Protein AF-A0A357R1X3-F1 (afdb_monomer_lite)

Secondary structure (DSSP, 8-state):
-EEE-SSS-EEEEEEEEEEEE-HHHHHH-EEEEESSSEEEEEEGGG-SSEEEEEE-TTEEE--EEEEE--TT--GGGTT--EEEEEEEEEEP---TT----PPP---PPPP----------------------------HHHHHHHHHHHHHHHHHHHHHHHHHTT-

pLDDT: mean 76.59, std 21.7, range [35.12, 96.62]

Foldseek 3Di:
DDFAQDQAKFKKAKAKDFPDWDVVQQQQKWKWKDWVHTQDTGRNNPRDRGTPGMAHHRDDTDMDMDIDRDPPDDCVCPPTDTDMDMDMDTDDDDDPDPPPPPDPPPDDDDDDDDDDDDDDDDDDDDDPPDPPDPPPDDPCVPVVVVVVVVVVVVVVVVVVVVVVVPD

Radius of gyration: 31.77 Å; chains: 1; bounding box: 66×73×81 Å

Sequence (167 aa):
EVVNESNESYSLAISADVEEGDRPLYDKLTVIVRGEEDKYSGPLCGLQKINLGSFPAESTRSLHMTLTLPVDAGNELQELAVRLKFHLYQVQGEPPGSGGEAPPNPVVPSYPGQPEEPPADEDNPGSYADPELPVTGTQLDLLLPLGLILFLIGLLILGSAKKEQKK

Structure (mmCIF, N/CA/C/O backbone):
data_AF-A0A357R1X3-F1
#
_entry.id   AF-A0A357R1X3-F1
#
loop_
_atom_site.group_PDB
_atom_site.id
_atom_site.type_symbol
_atom_site.label_atom_id
_atom_site.label_alt_id
_atom_site.label_comp_id
_atom_site.label_asym_id
_atom_site.label_entity_id
_atom_site.label_seq_id
_atom_site.pdbx_PDB_ins_code
_atom_site.Cartn_x
_atom_site.Cartn_y
_atom_site.Cartn_z
_atom_site.occupancy
_atom_site.B_iso_or_equiv
_atom_site.auth_seq_id
_atom_site.auth_comp_id
_atom_site.auth_asym_id
_atom_site.auth_atom_id
_atom_site.pdbx_PDB_model_num
ATOM 1 N N . GLU A 1 1 ? 9.924 8.735 -5.433 1.00 88.81 1 GLU A N 1
ATOM 2 C CA . GLU A 1 1 ? 10.395 8.566 -6.824 1.00 88.81 1 GLU A CA 1
ATOM 3 C C . GLU A 1 1 ? 11.545 7.578 -6.827 1.00 88.81 1 GLU A C 1
ATOM 5 O O . GLU A 1 1 ? 12.202 7.436 -5.800 1.00 88.81 1 GLU A O 1
ATOM 10 N N . VAL A 1 2 ? 11.751 6.880 -7.937 1.00 88.25 2 VAL A N 1
ATOM 11 C CA . VAL A 1 2 ? 12.895 5.992 -8.152 1.00 88.25 2 VAL A CA 1
ATOM 12 C C . VAL A 1 2 ? 13.730 6.599 -9.269 1.00 88.25 2 VAL A C 1
ATOM 14 O O . VAL A 1 2 ? 13.207 6.820 -10.361 1.00 88.25 2 VAL A O 1
ATOM 17 N N . VAL A 1 3 ? 15.000 6.873 -8.982 1.00 91.75 3 VAL A N 1
ATOM 18 C CA . VAL A 1 3 ? 15.954 7.451 -9.934 1.00 91.75 3 VAL A CA 1
ATOM 19 C C . VAL A 1 3 ? 17.008 6.395 -10.253 1.00 91.75 3 VAL A C 1
ATOM 21 O O . VAL A 1 3 ? 17.675 5.881 -9.354 1.00 91.75 3 VAL A O 1
ATOM 24 N N . ASN A 1 4 ? 17.138 6.048 -11.530 1.00 90.69 4 ASN A N 1
ATOM 25 C CA . ASN A 1 4 ? 18.203 5.198 -12.036 1.00 90.69 4 ASN A CA 1
ATOM 26 C C . ASN A 1 4 ? 19.235 6.057 -12.771 1.00 90.69 4 ASN A C 1
ATOM 28 O O . ASN A 1 4 ? 19.077 6.333 -13.952 1.00 90.69 4 ASN A O 1
ATOM 32 N N . GLU A 1 5 ? 20.298 6.453 -12.075 1.00 91.38 5 GLU A N 1
ATOM 33 C CA . GLU A 1 5 ? 21.424 7.200 -12.661 1.00 91.38 5 GLU A CA 1
ATOM 34 C C . GLU A 1 5 ? 22.501 6.282 -13.265 1.00 91.38 5 GLU A C 1
ATOM 36 O O . GLU A 1 5 ? 23.552 6.750 -13.697 1.00 91.38 5 GLU A O 1
ATOM 41 N N . SER A 1 6 ? 22.280 4.964 -13.259 1.00 88.69 6 SER A N 1
ATOM 42 C CA . SER A 1 6 ? 23.223 4.013 -13.839 1.00 88.69 6 SER A CA 1
ATOM 43 C C . SER A 1 6 ? 23.029 3.880 -15.349 1.00 88.69 6 SER A C 1
ATOM 45 O O . SER A 1 6 ? 21.998 4.256 -15.911 1.00 88.69 6 SER A O 1
ATOM 47 N N . ASN A 1 7 ? 24.026 3.284 -15.995 1.00 89.00 7 ASN A N 1
ATOM 48 C CA . ASN A 1 7 ? 24.001 2.915 -17.407 1.00 89.00 7 ASN A CA 1
ATOM 49 C C . ASN A 1 7 ? 23.280 1.578 -17.673 1.00 89.00 7 ASN A C 1
ATOM 51 O O . ASN A 1 7 ? 23.226 1.136 -18.820 1.00 89.00 7 ASN A O 1
ATOM 55 N N . GLU A 1 8 ? 22.738 0.926 -16.642 1.00 89.44 8 GLU A N 1
ATOM 56 C CA . GLU A 1 8 ? 22.081 -0.375 -16.740 1.00 89.44 8 GLU A CA 1
ATOM 57 C C . GLU A 1 8 ? 20.624 -0.295 -16.278 1.00 89.44 8 GLU A C 1
ATOM 59 O O . GLU A 1 8 ? 20.255 0.479 -15.396 1.00 89.44 8 GLU A O 1
ATOM 64 N N . SER A 1 9 ? 19.761 -1.120 -16.869 1.00 88.94 9 SER A N 1
ATOM 65 C CA . SER A 1 9 ? 18.398 -1.297 -16.371 1.00 88.94 9 SER A CA 1
ATOM 66 C C . SER A 1 9 ? 18.386 -2.247 -15.177 1.00 88.94 9 SER A C 1
ATOM 68 O O . SER A 1 9 ? 19.004 -3.311 -15.237 1.00 88.94 9 SER A O 1
ATOM 70 N N . TYR A 1 10 ? 17.601 -1.938 -14.148 1.00 90.31 10 TYR A N 1
ATOM 71 C CA . TYR A 1 10 ? 17.364 -2.853 -13.031 1.00 90.31 10 TYR A CA 1
ATOM 72 C C . TYR A 1 10 ? 15.875 -3.041 -12.757 1.00 90.31 10 TYR A C 1
ATOM 74 O O . TYR A 1 10 ? 15.048 -2.203 -13.109 1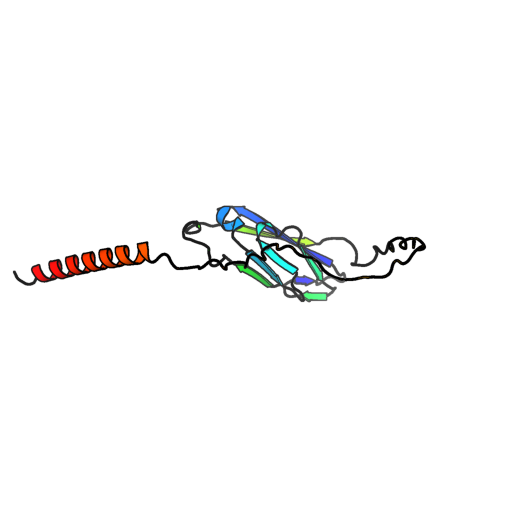.00 90.31 10 TYR A O 1
ATOM 82 N N . SER A 1 11 ? 15.530 -4.145 -12.103 1.00 91.69 11 SER A N 1
ATOM 83 C CA . SER A 1 11 ? 14.170 -4.411 -11.635 1.00 91.69 11 SER A CA 1
ATOM 84 C C . SER A 1 11 ? 14.119 -4.286 -10.119 1.00 91.69 11 SER A C 1
ATOM 86 O O . SER A 1 11 ? 15.039 -4.728 -9.427 1.00 91.69 11 SER A O 1
ATOM 88 N N . LEU A 1 12 ? 13.051 -3.683 -9.599 1.00 93.06 12 LEU A N 1
ATOM 89 C CA . LEU A 1 12 ? 12.847 -3.530 -8.158 1.00 93.06 12 LEU A CA 1
ATOM 90 C C . LEU A 1 12 ? 11.679 -4.375 -7.680 1.00 93.06 12 LEU A C 1
ATOM 92 O O . LEU A 1 12 ? 10.681 -4.543 -8.378 1.00 93.06 12 LEU A O 1
ATOM 96 N N . ALA A 1 13 ? 11.780 -4.832 -6.441 1.00 94.50 13 ALA A N 1
ATOM 97 C CA . ALA A 1 13 ? 10.666 -5.381 -5.698 1.00 94.50 13 ALA A CA 1
ATOM 98 C C . ALA A 1 13 ? 10.506 -4.656 -4.359 1.00 94.50 13 ALA A C 1
ATOM 100 O O . ALA A 1 13 ? 11.454 -4.063 -3.837 1.00 94.50 13 ALA A O 1
ATOM 101 N N . ILE A 1 14 ? 9.289 -4.706 -3.820 1.00 95.69 14 ILE A N 1
ATOM 102 C CA . ILE A 1 14 ? 8.937 -4.126 -2.529 1.00 95.69 14 ILE A CA 1
ATOM 103 C C . ILE A 1 14 ? 8.387 -5.177 -1.571 1.00 95.69 14 ILE A C 1
ATOM 105 O O . ILE A 1 14 ? 7.752 -6.158 -1.964 1.00 95.69 14 ILE A O 1
ATOM 109 N N . SER A 1 15 ? 8.644 -4.992 -0.283 1.00 96.19 15 SER A N 1
ATOM 110 C CA . SER A 1 15 ? 8.010 -5.745 0.800 1.00 96.19 15 SER A CA 1
ATOM 111 C C . SER A 1 15 ? 7.703 -4.828 1.979 1.00 96.19 15 SER A C 1
ATOM 113 O O . SER A 1 15 ? 8.349 -3.790 2.121 1.00 96.19 15 SER A O 1
ATOM 115 N N . ALA A 1 16 ? 6.727 -5.192 2.804 1.00 95.62 16 ALA A N 1
ATOM 116 C CA . ALA A 1 16 ? 6.418 -4.506 4.053 1.00 95.62 16 ALA A CA 1
ATOM 117 C C . ALA A 1 16 ? 6.517 -5.467 5.235 1.00 95.62 16 ALA A C 1
ATOM 119 O O . ALA A 1 16 ? 5.882 -6.518 5.235 1.00 95.62 16 ALA A O 1
ATOM 120 N N . ASP A 1 17 ? 7.242 -5.041 6.262 1.00 93.75 17 ASP A N 1
ATOM 121 C CA . ASP A 1 17 ? 7.365 -5.733 7.539 1.00 93.75 17 ASP A CA 1
ATOM 122 C C . ASP A 1 17 ? 6.872 -4.839 8.684 1.00 93.75 17 ASP A C 1
ATOM 124 O O . ASP A 1 17 ? 6.863 -3.606 8.588 1.00 93.75 17 ASP A O 1
ATOM 128 N N . VAL A 1 18 ? 6.467 -5.474 9.784 1.00 94.50 18 VAL A N 1
ATOM 129 C CA . VAL A 1 18 ? 6.166 -4.786 11.045 1.00 94.50 18 VAL A CA 1
ATOM 130 C C . VAL A 1 18 ? 7.443 -4.709 11.864 1.00 94.50 18 VAL A C 1
ATOM 132 O O . VAL A 1 18 ? 8.050 -5.733 12.170 1.00 94.50 18 VAL A O 1
ATOM 135 N N . GLU A 1 19 ? 7.848 -3.496 12.223 1.00 93.19 19 GLU A N 1
ATOM 136 C CA . GLU A 1 19 ? 8.972 -3.280 13.134 1.00 93.19 19 GLU A CA 1
ATOM 137 C C . GLU A 1 19 ? 8.505 -3.375 14.590 1.00 93.19 19 GLU A C 1
ATOM 139 O O . GLU A 1 19 ? 9.122 -4.063 15.399 1.00 93.19 19 GLU A O 1
ATOM 144 N N . GLU A 1 20 ? 7.391 -2.714 14.911 1.00 93.00 20 GLU A N 1
ATOM 145 C CA . GLU A 1 20 ? 6.818 -2.653 16.256 1.00 93.00 20 GLU A CA 1
ATOM 146 C C . GLU A 1 20 ? 5.322 -2.310 16.190 1.00 93.00 20 GLU A C 1
ATOM 148 O O . GLU A 1 20 ? 4.861 -1.691 15.227 1.00 93.00 20 GLU A O 1
ATOM 153 N N . GLY A 1 21 ? 4.573 -2.671 17.232 1.00 90.69 21 GLY A N 1
ATOM 154 C CA . GLY A 1 21 ? 3.213 -2.190 17.465 1.00 90.69 21 GLY A CA 1
ATOM 155 C C . GLY A 1 21 ? 2.127 -3.250 17.312 1.00 90.69 21 GLY A C 1
ATOM 156 O O . GLY A 1 21 ? 2.371 -4.457 17.380 1.00 90.69 21 GLY A O 1
ATOM 157 N N . ASP A 1 22 ? 0.902 -2.771 17.133 1.00 93.38 22 ASP A N 1
ATOM 158 C CA . ASP A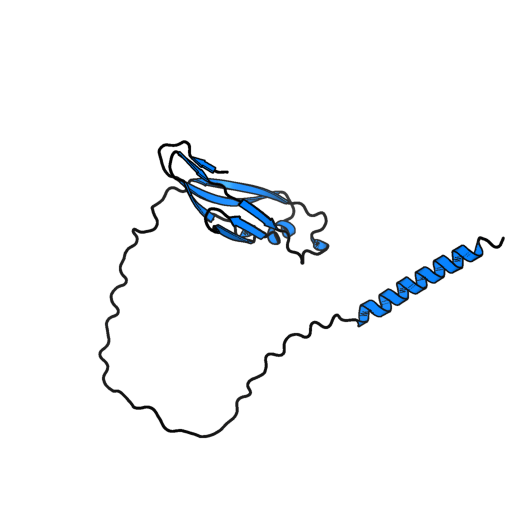 1 22 ? -0.312 -3.563 17.251 1.00 93.38 22 ASP A CA 1
ATOM 159 C C . ASP A 1 22 ? -0.650 -4.301 15.957 1.00 93.38 22 ASP A C 1
ATOM 161 O O . ASP A 1 22 ? -1.081 -3.731 14.949 1.00 93.38 22 ASP A O 1
ATOM 165 N N . ARG A 1 23 ? -0.512 -5.625 16.012 1.00 91.44 23 ARG A N 1
ATOM 166 C CA . ARG A 1 23 ? -0.815 -6.518 14.891 1.00 91.44 23 ARG A CA 1
ATOM 167 C C . ARG A 1 23 ? -2.253 -6.404 14.349 1.00 91.44 23 ARG A C 1
ATOM 169 O O . ARG A 1 23 ? -2.394 -6.434 13.130 1.00 91.44 23 ARG A O 1
ATOM 176 N N . PRO A 1 24 ? -3.306 -6.207 15.170 1.00 92.88 24 PRO A N 1
ATOM 177 C CA . PRO A 1 24 ? -4.665 -6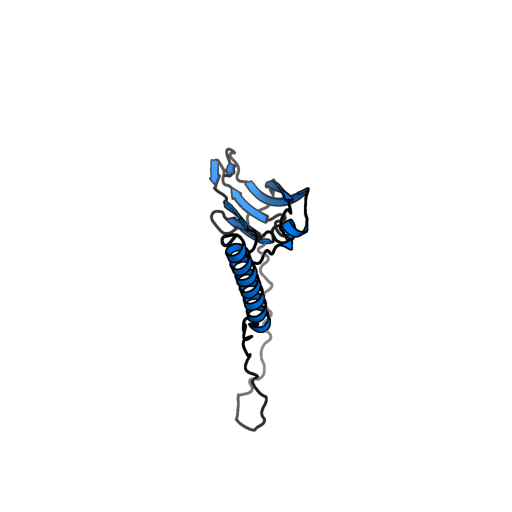.040 14.648 1.00 92.88 24 PRO A CA 1
ATOM 178 C C . PRO A 1 24 ? -4.814 -4.860 13.681 1.00 92.88 24 PRO A C 1
ATOM 180 O O . PRO A 1 24 ? -5.539 -4.968 12.694 1.00 92.88 24 PRO A O 1
ATOM 183 N N . LEU A 1 25 ? -4.099 -3.755 13.924 1.00 94.06 25 LEU A N 1
ATOM 184 C CA . LEU A 1 25 ? -4.081 -2.618 13.007 1.00 94.06 25 LEU A CA 1
ATOM 185 C C . LEU A 1 25 ? -3.365 -2.991 11.704 1.00 94.06 25 LEU A C 1
ATOM 187 O O . LEU A 1 25 ? -3.896 -2.742 10.625 1.00 94.06 25 LEU A O 1
ATOM 191 N N . TYR A 1 26 ? -2.199 -3.640 11.792 1.00 93.88 26 TYR A N 1
ATOM 192 C CA . TYR A 1 26 ? -1.461 -4.119 10.618 1.00 93.88 26 TYR A CA 1
ATOM 193 C C . TYR A 1 26 ? -2.303 -5.021 9.709 1.00 93.88 26 TYR A C 1
ATOM 195 O O . TYR A 1 26 ? -2.333 -4.814 8.497 1.00 93.88 26 TYR A O 1
ATOM 203 N N . ASP A 1 27 ? -3.019 -5.981 10.295 1.00 92.62 27 ASP A N 1
ATOM 204 C CA . ASP A 1 27 ? -3.817 -6.967 9.561 1.00 92.62 27 ASP A CA 1
ATOM 205 C C . ASP A 1 27 ? -5.028 -6.337 8.845 1.00 92.62 27 ASP A C 1
ATOM 207 O O . ASP A 1 27 ? -5.552 -6.906 7.886 1.00 92.62 27 ASP A O 1
ATOM 211 N N . LYS A 1 28 ? -5.474 -5.156 9.293 1.00 93.75 28 LYS A N 1
ATOM 212 C CA . LYS A 1 28 ? -6.603 -4.415 8.713 1.00 93.75 28 LYS A CA 1
ATOM 213 C C . LYS A 1 28 ? -6.192 -3.413 7.641 1.00 93.75 28 LYS A C 1
ATOM 215 O O . LYS A 1 28 ? -7.028 -3.035 6.822 1.00 93.75 28 LYS A O 1
ATOM 220 N N . LEU A 1 29 ? -4.935 -2.975 7.628 1.00 95.12 29 LEU A N 1
ATOM 221 C CA . LEU A 1 29 ? -4.457 -2.010 6.644 1.00 95.12 29 LEU A CA 1
ATOM 222 C C . LEU A 1 29 ? -4.425 -2.625 5.244 1.00 95.12 29 LEU A C 1
ATOM 224 O O . LEU A 1 29 ? -3.947 -3.739 5.027 1.00 95.12 29 LEU A O 1
ATOM 228 N N . THR A 1 30 ? -4.888 -1.851 4.270 1.00 96.38 30 THR A N 1
ATOM 229 C CA . THR A 1 30 ? -4.776 -2.175 2.845 1.00 96.38 30 THR A CA 1
ATOM 230 C C . THR A 1 30 ? -3.809 -1.217 2.175 1.00 96.38 30 THR A C 1
ATOM 232 O O . THR A 1 30 ? -3.666 -0.067 2.589 1.00 96.38 30 THR A O 1
ATOM 235 N N . VAL A 1 31 ? -3.114 -1.693 1.149 1.00 96.62 31 VAL A N 1
ATOM 236 C CA . VAL A 1 31 ? -2.146 -0.904 0.398 1.00 96.62 31 VAL A CA 1
ATOM 237 C C . VAL A 1 31 ? -2.387 -1.050 -1.094 1.00 96.62 31 VAL A C 1
ATOM 239 O O . VAL A 1 31 ? -2.651 -2.138 -1.609 1.00 96.62 31 VAL A O 1
ATOM 242 N N . ILE A 1 32 ? -2.282 0.075 -1.789 1.00 96.44 32 ILE A N 1
ATOM 243 C CA . ILE A 1 32 ? -2.282 0.150 -3.243 1.00 96.44 32 ILE A CA 1
ATOM 244 C C . ILE A 1 32 ? -0.938 0.729 -3.665 1.00 96.44 32 ILE A C 1
ATOM 246 O O . ILE A 1 32 ? -0.536 1.784 -3.173 1.00 96.44 32 ILE A O 1
ATOM 250 N N . VAL A 1 33 ? -0.247 0.044 -4.571 1.00 95.75 33 VAL A N 1
ATOM 251 C CA . VAL A 1 33 ? 1.013 0.493 -5.167 1.00 95.75 33 VAL A CA 1
ATOM 252 C C . VAL A 1 33 ? 0.794 0.691 -6.661 1.00 95.75 33 VAL A C 1
ATOM 254 O O . VAL A 1 33 ? 0.471 -0.258 -7.376 1.00 95.75 33 VAL A O 1
ATOM 257 N N . ARG A 1 34 ? 0.977 1.926 -7.129 1.00 94.12 34 ARG A N 1
ATOM 258 C CA . ARG A 1 34 ? 0.776 2.342 -8.522 1.00 94.12 34 ARG A CA 1
ATOM 259 C C . ARG A 1 34 ? 2.071 2.862 -9.129 1.00 94.12 34 ARG A C 1
ATOM 261 O O . ARG A 1 34 ? 2.791 3.621 -8.479 1.00 94.12 34 ARG A O 1
ATOM 268 N N . GLY A 1 35 ? 2.342 2.480 -10.371 1.00 88.81 35 GLY A N 1
ATOM 269 C CA . GLY A 1 35 ? 3.373 3.077 -11.220 1.00 88.81 35 GLY A CA 1
ATOM 270 C C . GLY A 1 35 ? 2.765 3.524 -12.547 1.00 88.81 35 GLY A C 1
ATOM 271 O O . GLY A 1 35 ? 1.695 4.123 -12.561 1.00 88.81 35 GLY A O 1
ATOM 272 N N . GLU A 1 36 ? 3.425 3.190 -13.658 1.00 86.12 36 GLU A N 1
ATOM 273 C CA . GLU A 1 36 ? 2.826 3.298 -15.004 1.00 86.12 36 GLU A CA 1
ATOM 274 C C . GLU A 1 36 ? 1.585 2.397 -15.149 1.00 86.12 36 GLU A C 1
ATOM 276 O O . GLU A 1 36 ? 0.627 2.750 -15.828 1.00 86.12 36 GLU A O 1
ATOM 281 N N . GLU A 1 37 ? 1.597 1.261 -14.452 1.00 87.25 37 GLU A N 1
ATOM 282 C CA . GLU A 1 37 ? 0.483 0.328 -14.283 1.00 87.25 37 GLU A CA 1
ATOM 283 C C . GLU A 1 37 ? 0.291 0.019 -12.788 1.00 87.25 37 GLU A C 1
ATOM 285 O O . GLU A 1 37 ? 1.198 0.248 -11.971 1.00 87.25 37 GLU A O 1
ATOM 290 N N . ASP A 1 38 ? -0.880 -0.504 -12.421 1.00 90.06 38 ASP A N 1
ATOM 291 C CA . ASP A 1 38 ? -1.143 -0.970 -11.059 1.00 90.06 38 ASP A CA 1
ATOM 292 C C . ASP A 1 38 ? -0.235 -2.168 -10.734 1.00 90.06 38 ASP A C 1
ATOM 294 O O . ASP A 1 38 ? -0.212 -3.164 -11.454 1.00 90.06 38 ASP A O 1
ATOM 298 N N . LYS A 1 39 ? 0.538 -2.068 -9.645 1.00 93.00 39 LYS A N 1
ATOM 299 C CA . LYS A 1 39 ? 1.516 -3.094 -9.239 1.00 93.00 39 LYS A CA 1
ATOM 300 C C . LYS A 1 39 ? 0.976 -4.022 -8.166 1.00 93.00 39 LYS A C 1
ATOM 302 O O . LYS A 1 39 ? 1.290 -5.207 -8.157 1.00 93.00 39 LYS A O 1
ATOM 307 N N . TYR A 1 40 ? 0.186 -3.479 -7.244 1.00 95.88 40 TYR A N 1
ATOM 308 C CA . TYR A 1 40 ? -0.425 -4.247 -6.169 1.00 95.88 40 TYR A CA 1
ATOM 309 C C . TYR A 1 40 ? -1.632 -3.523 -5.584 1.00 95.88 40 TYR A C 1
ATOM 311 O O . TYR A 1 40 ? -1.622 -2.300 -5.443 1.00 95.88 40 TYR A O 1
ATOM 319 N N . SER A 1 41 ? -2.642 -4.294 -5.191 1.00 96.44 41 SER A N 1
ATOM 320 C CA . SER A 1 41 ? -3.784 -3.831 -4.409 1.00 96.44 41 SER A CA 1
ATOM 321 C C . SER A 1 41 ? -4.242 -4.964 -3.500 1.00 96.44 41 SER A C 1
ATOM 323 O O . SER A 1 41 ? -4.562 -6.051 -3.978 1.00 96.44 41 SER A O 1
ATOM 325 N N . GLY A 1 42 ? -4.244 -4.733 -2.190 1.00 95.75 42 GLY A N 1
ATOM 326 C CA . GLY A 1 42 ? -4.668 -5.753 -1.238 1.00 95.75 42 GLY A CA 1
ATOM 327 C C . GLY A 1 42 ? -4.250 -5.463 0.200 1.00 95.75 42 GLY A C 1
ATOM 328 O O . GLY A 1 42 ? -3.841 -4.342 0.514 1.00 95.75 42 GLY A O 1
ATOM 329 N N . PRO A 1 43 ? -4.340 -6.465 1.088 1.00 95.62 43 PRO A N 1
ATOM 330 C CA . PRO A 1 43 ? -3.885 -6.354 2.470 1.00 95.62 43 PRO A CA 1
ATOM 331 C C . PRO A 1 43 ? -2.398 -6.003 2.548 1.00 95.62 43 PRO A C 1
ATOM 333 O O . PRO A 1 43 ? -1.593 -6.503 1.759 1.00 95.62 43 PRO A O 1
ATOM 336 N N . LEU A 1 44 ? -2.007 -5.184 3.523 1.00 95.44 44 LEU A N 1
ATOM 337 C CA . LEU A 1 44 ? -0.608 -4.814 3.737 1.00 95.44 44 LEU A CA 1
ATOM 338 C C . LEU A 1 44 ? 0.268 -6.037 4.055 1.00 95.44 44 LEU A C 1
ATOM 340 O O . LEU A 1 44 ? 1.395 -6.122 3.576 1.00 95.44 44 LEU A O 1
ATOM 344 N N . CYS A 1 45 ? -0.272 -7.015 4.784 1.00 93.12 45 CYS A N 1
ATOM 345 C CA . CYS A 1 45 ? 0.410 -8.273 5.103 1.00 93.12 45 CYS A CA 1
ATOM 346 C C . CYS A 1 45 ? 0.747 -9.143 3.878 1.00 93.12 45 CYS A C 1
ATOM 348 O O . CYS A 1 45 ? 1.653 -9.979 3.936 1.00 93.12 45 CYS A O 1
ATOM 350 N N . GLY A 1 46 ? 0.053 -8.921 2.757 1.00 93.38 46 GLY A N 1
ATOM 351 C CA . GLY A 1 46 ? 0.331 -9.565 1.475 1.00 93.38 46 GLY A CA 1
ATOM 352 C C . GLY A 1 46 ? 1.408 -8.863 0.645 1.00 93.38 46 GLY A C 1
ATOM 353 O O . GLY A 1 46 ? 1.821 -9.401 -0.381 1.00 93.38 46 GLY A O 1
ATOM 354 N N . LEU A 1 47 ? 1.894 -7.688 1.067 1.00 95.62 47 LEU A N 1
ATOM 355 C CA . LEU A 1 47 ? 2.935 -6.950 0.355 1.00 95.62 47 LEU A CA 1
ATOM 356 C C . LEU A 1 47 ? 4.310 -7.597 0.596 1.00 95.62 47 LEU A C 1
ATOM 358 O O . LEU A 1 47 ? 5.139 -7.081 1.342 1.00 95.62 47 LEU A O 1
ATOM 362 N N . GLN A 1 48 ? 4.559 -8.735 -0.048 1.00 94.94 48 GLN A N 1
ATOM 363 C CA . GLN A 1 48 ? 5.813 -9.481 0.038 1.00 94.94 48 GLN A CA 1
ATOM 364 C C . GLN A 1 48 ? 6.352 -9.766 -1.361 1.00 94.94 48 GLN A C 1
ATOM 366 O O . GLN A 1 48 ? 5.677 -10.380 -2.180 1.00 94.94 48 GLN A O 1
ATOM 371 N N . LYS A 1 49 ? 7.592 -9.343 -1.628 1.00 93.31 49 LYS A N 1
ATOM 372 C CA . LYS A 1 49 ? 8.286 -9.543 -2.914 1.00 93.31 49 LYS A CA 1
ATOM 373 C C . LYS A 1 49 ? 7.474 -9.106 -4.140 1.00 93.31 49 LYS A C 1
ATOM 375 O O . LYS A 1 49 ? 7.565 -9.723 -5.197 1.00 93.31 49 LYS A O 1
ATOM 380 N N . ILE A 1 50 ? 6.716 -8.016 -4.024 1.00 94.62 50 ILE A N 1
ATOM 381 C CA . ILE A 1 50 ? 5.929 -7.479 -5.137 1.00 94.62 50 ILE A CA 1
ATOM 382 C C . ILE A 1 50 ? 6.860 -6.803 -6.136 1.00 94.62 50 ILE A C 1
ATOM 384 O O . ILE A 1 50 ? 7.571 -5.864 -5.782 1.00 94.62 50 ILE A O 1
ATOM 388 N N . ASN A 1 51 ? 6.834 -7.256 -7.387 1.00 93.12 51 ASN A N 1
ATOM 389 C CA . ASN A 1 51 ? 7.630 -6.676 -8.461 1.00 93.12 51 ASN A CA 1
ATOM 390 C C . ASN A 1 51 ? 7.068 -5.301 -8.870 1.00 93.12 51 ASN A C 1
ATOM 392 O O . ASN A 1 51 ? 5.903 -5.171 -9.240 1.00 93.12 51 ASN A O 1
ATOM 396 N N . LEU A 1 52 ? 7.908 -4.270 -8.806 1.00 92.69 52 LEU A N 1
ATOM 397 C CA . LEU A 1 52 ? 7.572 -2.898 -9.191 1.00 92.69 52 LEU A CA 1
ATOM 398 C C . LEU A 1 52 ? 7.817 -2.629 -10.683 1.00 92.69 52 LEU A C 1
ATOM 400 O O . LEU A 1 52 ? 7.367 -1.615 -11.213 1.00 92.69 52 LEU A O 1
ATOM 404 N N . GLY A 1 53 ? 8.488 -3.548 -11.373 1.00 90.50 53 GLY A N 1
ATOM 405 C CA . GLY A 1 53 ? 8.849 -3.468 -12.779 1.00 90.50 53 GLY A CA 1
ATOM 406 C C . GLY A 1 53 ? 10.324 -3.143 -13.003 1.00 90.50 53 GLY A C 1
ATOM 407 O O . GLY A 1 53 ? 11.131 -3.081 -12.072 1.00 90.50 53 GLY A O 1
ATOM 408 N N . SER A 1 54 ? 10.652 -2.944 -14.279 1.00 90.50 54 SER A N 1
ATOM 409 C CA . SER A 1 54 ? 11.981 -2.541 -14.735 1.00 90.50 54 SER A CA 1
ATOM 410 C C . SER A 1 54 ? 12.108 -1.018 -14.769 1.00 90.50 54 SER A C 1
ATOM 412 O O . SER A 1 54 ? 11.154 -0.312 -15.096 1.00 90.50 54 SER A O 1
ATOM 414 N N . PHE A 1 55 ? 13.287 -0.512 -14.437 1.00 90.81 55 PHE A N 1
ATOM 415 C CA . PHE A 1 55 ? 13.648 0.898 -14.436 1.00 90.81 55 PHE A CA 1
ATOM 416 C C . PHE A 1 55 ? 14.807 1.074 -15.426 1.00 90.81 55 PHE A C 1
ATOM 418 O O . PHE A 1 55 ? 15.921 0.630 -15.131 1.00 90.81 55 PHE A O 1
ATOM 425 N N . PRO A 1 56 ? 14.558 1.656 -16.617 1.00 91.12 56 PRO A N 1
ATOM 426 C CA . PRO A 1 56 ? 15.590 1.875 -17.631 1.00 91.12 56 PRO A CA 1
ATOM 427 C C . PRO A 1 56 ? 16.771 2.702 -17.113 1.00 91.12 56 PRO A C 1
ATOM 429 O O . PRO A 1 56 ? 16.619 3.459 -16.151 1.00 91.12 56 PRO A O 1
ATOM 432 N N . ALA A 1 57 ? 17.927 2.570 -17.767 1.00 91.75 57 ALA A N 1
ATOM 433 C CA . ALA A 1 57 ? 19.089 3.420 -17.516 1.00 91.75 57 ALA A CA 1
ATOM 434 C C . ALA A 1 57 ? 18.727 4.904 -17.679 1.00 91.75 57 ALA A C 1
ATOM 436 O O . ALA A 1 57 ? 17.906 5.248 -18.532 1.00 91.75 57 ALA A O 1
ATOM 437 N N . GLU A 1 58 ? 19.332 5.754 -16.851 1.00 92.25 58 GLU A N 1
ATOM 438 C CA . GLU A 1 58 ? 19.147 7.214 -16.874 1.00 92.25 58 GLU A CA 1
ATOM 439 C C . GLU A 1 58 ? 17.670 7.659 -16.815 1.00 92.25 58 GLU A C 1
ATOM 441 O O . GLU A 1 58 ? 17.272 8.655 -17.423 1.00 92.25 58 GLU A O 1
ATOM 446 N N . SER A 1 59 ? 16.827 6.911 -16.093 1.00 90.56 59 SER A N 1
ATOM 447 C CA . SER A 1 59 ? 15.389 7.182 -16.002 1.00 90.56 59 SER A CA 1
ATOM 448 C C . SER A 1 59 ? 14.924 7.489 -14.584 1.00 90.56 59 SER A C 1
ATOM 450 O O . SER A 1 59 ? 15.441 6.964 -13.597 1.00 90.56 59 SER A O 1
ATOM 452 N N . THR A 1 60 ? 13.877 8.308 -14.498 1.00 92.62 60 THR A N 1
ATOM 453 C CA . THR A 1 60 ? 13.143 8.568 -13.260 1.00 92.62 60 THR A CA 1
ATOM 454 C C . THR A 1 60 ? 11.714 8.087 -13.424 1.00 92.62 60 THR A C 1
ATOM 456 O O . THR A 1 60 ? 11.038 8.441 -14.391 1.00 92.62 60 THR A O 1
ATOM 459 N N . ARG A 1 61 ? 11.236 7.291 -12.466 1.00 91.44 61 ARG A N 1
ATOM 460 C CA . ARG A 1 61 ? 9.853 6.808 -12.427 1.00 91.44 61 ARG A CA 1
ATOM 461 C C . ARG A 1 61 ? 9.216 7.105 -11.079 1.00 91.44 61 ARG A C 1
ATOM 463 O O . ARG A 1 61 ? 9.801 6.872 -10.017 1.00 91.44 61 ARG A O 1
ATOM 470 N N . SER A 1 62 ? 7.982 7.589 -11.125 1.00 92.06 62 SER A N 1
ATOM 471 C CA . SER A 1 62 ? 7.186 7.852 -9.931 1.00 92.06 62 SER A CA 1
ATOM 472 C C . SER A 1 62 ? 6.389 6.613 -9.545 1.00 92.06 62 SER A C 1
ATOM 474 O O . SER A 1 62 ? 5.747 5.978 -10.378 1.00 92.06 62 SER A O 1
ATOM 476 N N . LEU A 1 63 ? 6.441 6.278 -8.259 1.00 92.88 63 LEU A N 1
ATOM 477 C CA . LEU A 1 63 ? 5.615 5.251 -7.641 1.00 92.88 63 LEU A CA 1
ATOM 478 C C . LEU A 1 63 ? 4.767 5.922 -6.570 1.00 92.88 63 LEU A C 1
ATOM 480 O O . LEU A 1 63 ? 5.289 6.678 -5.747 1.00 92.88 63 LEU A O 1
ATOM 484 N N . HIS A 1 64 ? 3.476 5.623 -6.575 1.00 94.75 64 HIS A N 1
ATOM 485 C CA . HIS A 1 64 ? 2.528 6.107 -5.588 1.00 94.75 64 HIS A CA 1
ATOM 486 C C . HIS A 1 64 ? 2.056 4.943 -4.734 1.00 94.75 64 HIS A C 1
ATOM 488 O O . HIS A 1 64 ? 1.528 3.956 -5.243 1.00 94.75 64 HIS A O 1
ATOM 494 N N . MET A 1 65 ? 2.242 5.074 -3.426 1.00 95.19 65 MET A N 1
ATOM 495 C CA . MET A 1 65 ? 1.716 4.138 -2.447 1.00 95.19 65 MET A CA 1
ATOM 496 C C . MET A 1 65 ? 0.599 4.818 -1.666 1.00 95.19 65 MET A C 1
ATOM 498 O O . MET A 1 65 ? 0.770 5.929 -1.165 1.00 95.19 65 MET A O 1
ATOM 502 N N . THR A 1 66 ? -0.541 4.150 -1.553 1.00 96.19 66 THR A N 1
ATOM 503 C CA . THR A 1 66 ? -1.660 4.588 -0.722 1.00 96.19 66 THR A CA 1
ATOM 504 C C . THR A 1 66 ? -1.939 3.513 0.305 1.00 96.19 66 THR A C 1
ATOM 506 O O . THR A 1 66 ? -2.239 2.379 -0.056 1.00 96.19 66 THR A O 1
ATOM 509 N N . LEU A 1 67 ? -1.823 3.880 1.576 1.00 95.31 67 LEU A N 1
ATOM 510 C CA . LEU A 1 67 ? -2.196 3.045 2.705 1.00 95.31 67 LEU A CA 1
ATOM 511 C C . LEU A 1 67 ? -3.588 3.470 3.173 1.00 95.31 67 LEU A C 1
ATOM 513 O O . LEU A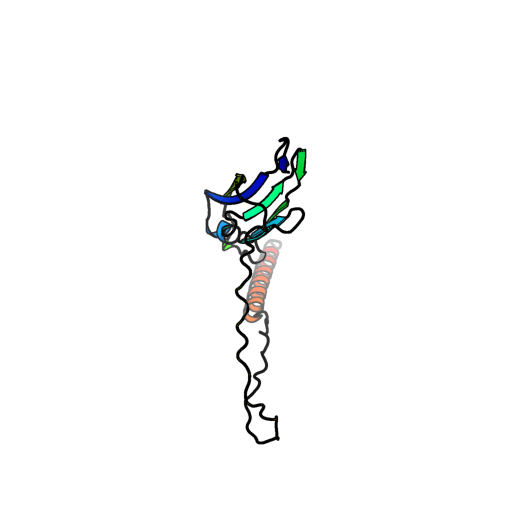 1 67 ? -3.845 4.664 3.335 1.00 95.31 67 LEU A O 1
ATOM 517 N N . THR A 1 68 ? -4.491 2.519 3.367 1.00 95.69 68 THR A N 1
ATOM 518 C CA . THR A 1 68 ? -5.883 2.800 3.721 1.00 95.69 68 THR A CA 1
ATOM 519 C C . THR A 1 68 ? -6.311 1.949 4.903 1.00 95.69 68 THR A C 1
ATOM 521 O O . THR A 1 68 ? -6.205 0.720 4.880 1.00 95.69 68 THR A O 1
ATOM 524 N N . LEU A 1 69 ? -6.817 2.632 5.929 1.00 93.38 69 LEU A N 1
ATOM 525 C CA . LEU A 1 69 ? -7.615 2.020 6.978 1.00 93.38 69 LEU A CA 1
ATOM 526 C C . LEU A 1 69 ? -9.042 1.849 6.434 1.00 93.38 69 LEU A C 1
ATOM 528 O O . LEU A 1 69 ? -9.587 2.816 5.892 1.00 93.38 69 LEU A O 1
ATOM 532 N N . PRO A 1 70 ? -9.632 0.648 6.506 1.00 88.69 70 PRO A N 1
ATOM 533 C CA . PRO A 1 70 ? -10.929 0.402 5.904 1.00 88.69 70 PRO A CA 1
ATOM 534 C C . PRO A 1 70 ? -12.028 1.149 6.674 1.00 88.69 70 PRO A C 1
ATOM 536 O O . PRO A 1 70 ? -11.903 1.427 7.864 1.00 88.69 70 PRO A O 1
ATOM 539 N N . VAL A 1 71 ? -13.098 1.529 5.973 1.00 87.81 71 VAL A N 1
ATOM 540 C CA . VAL A 1 71 ? -14.165 2.394 6.520 1.00 87.81 71 VAL A CA 1
ATOM 541 C C . VAL A 1 71 ? -15.020 1.713 7.589 1.00 87.81 71 VAL A C 1
ATOM 543 O O . VAL A 1 71 ? -15.731 2.387 8.325 1.00 87.81 71 VAL A O 1
ATOM 546 N N . ASP A 1 72 ? -14.960 0.387 7.654 1.00 87.6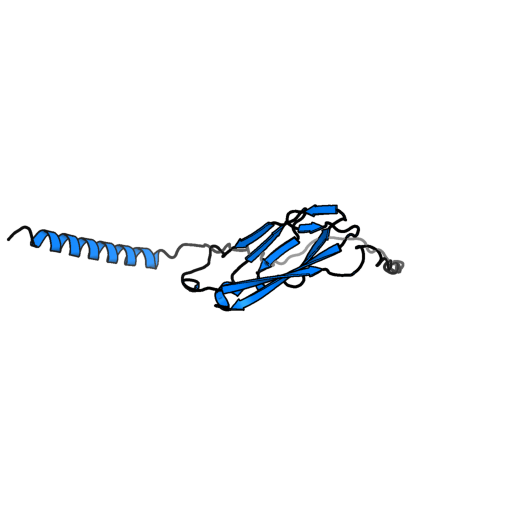2 72 ASP A N 1
ATOM 547 C CA . ASP A 1 72 ? -15.597 -0.452 8.665 1.00 87.62 72 ASP A CA 1
ATOM 548 C C . ASP A 1 72 ? -14.706 -0.666 9.901 1.00 87.62 72 ASP A C 1
ATOM 550 O O . ASP A 1 72 ? -15.087 -1.420 10.793 1.00 87.62 72 ASP A O 1
ATOM 554 N N . ALA A 1 73 ? -13.538 -0.011 9.972 1.00 88.00 73 ALA A N 1
ATOM 555 C CA . ALA A 1 73 ? -12.711 0.028 11.171 1.00 88.00 73 ALA A CA 1
ATOM 556 C C . ALA A 1 73 ? -13.509 0.623 12.338 1.00 88.00 73 ALA A C 1
ATOM 558 O O . ALA A 1 73 ? -13.836 1.813 12.339 1.00 88.00 73 ALA A O 1
ATOM 559 N N . GLY A 1 74 ? -13.831 -0.209 13.327 1.00 90.19 74 GLY A N 1
ATOM 560 C CA . GLY A 1 74 ? -14.547 0.221 14.515 1.00 90.19 74 GLY A CA 1
ATOM 561 C C . GLY A 1 74 ? -13.613 0.714 15.621 1.00 90.19 74 GLY A C 1
ATOM 562 O O . GLY A 1 74 ? -12.399 0.870 15.454 1.00 90.19 74 GLY A O 1
ATOM 563 N N . ASN A 1 75 ? -14.199 0.944 16.798 1.00 93.31 75 ASN A N 1
ATOM 564 C CA . ASN A 1 75 ? -13.479 1.422 17.982 1.00 93.31 75 ASN A CA 1
ATOM 565 C C . ASN A 1 75 ? -12.423 0.423 18.487 1.00 93.31 75 ASN A C 1
ATOM 567 O O . ASN A 1 75 ? -11.568 0.793 19.281 1.00 93.31 75 ASN A O 1
ATOM 571 N N . GLU A 1 76 ? -12.452 -0.833 18.038 1.00 91.69 76 GLU A N 1
ATOM 572 C CA . GLU A 1 76 ? -11.440 -1.840 18.360 1.00 91.69 76 GLU A CA 1
ATOM 573 C C . GLU A 1 76 ? -10.043 -1.503 17.824 1.00 91.69 76 GLU A C 1
ATOM 575 O O . GLU A 1 76 ? -9.063 -2.049 18.324 1.00 91.69 76 GLU A O 1
ATOM 580 N N . LEU A 1 77 ? -9.942 -0.616 16.825 1.00 92.88 77 LEU A N 1
ATOM 581 C CA . LEU A 1 77 ? -8.663 -0.131 16.296 1.00 92.88 77 LEU A CA 1
ATOM 582 C C . LEU A 1 77 ? -8.249 1.228 16.880 1.00 92.88 77 LEU A C 1
ATOM 584 O O . LEU A 1 77 ? -7.216 1.776 16.493 1.00 92.88 77 LEU A O 1
ATOM 588 N N . GLN A 1 78 ? -9.046 1.788 17.794 1.00 91.56 78 GLN A N 1
ATOM 589 C CA . GLN A 1 78 ? -8.734 3.054 18.445 1.00 91.56 78 GLN A CA 1
ATOM 590 C C . GLN A 1 78 ? -7.467 2.916 19.300 1.00 91.56 78 GLN A C 1
ATOM 592 O O . GLN A 1 78 ? -7.264 1.902 19.958 1.00 91.56 78 GLN A O 1
ATOM 597 N N . GLU A 1 79 ? -6.624 3.954 19.287 1.00 93.12 79 GLU A N 1
ATOM 598 C CA . GLU A 1 79 ? -5.358 4.035 20.042 1.00 93.12 79 GLU A CA 1
ATOM 599 C C . GLU A 1 79 ? -4.291 2.994 19.668 1.00 93.12 79 GLU A C 1
ATOM 601 O O . GLU A 1 79 ? -3.172 3.076 20.173 1.00 93.12 79 GLU A O 1
ATOM 606 N N . LEU A 1 80 ? -4.583 2.084 18.735 1.00 95.19 80 LEU A N 1
ATOM 607 C CA . LEU A 1 80 ? -3.590 1.165 18.199 1.00 95.19 80 LEU A CA 1
ATOM 608 C C . LEU A 1 80 ? -2.584 1.914 17.324 1.00 95.19 80 LEU A C 1
ATOM 610 O O . LEU A 1 80 ? -2.938 2.814 16.555 1.00 95.19 80 LEU A O 1
ATOM 614 N N . ALA A 1 81 ? -1.324 1.505 17.398 1.00 94.38 81 ALA A N 1
ATOM 615 C CA . ALA A 1 81 ? -0.252 2.076 16.599 1.00 94.38 81 ALA A CA 1
ATOM 616 C C . ALA A 1 81 ? 0.632 0.973 16.026 1.00 94.38 81 ALA A C 1
ATOM 618 O O . ALA A 1 81 ? 0.980 0.015 16.707 1.00 94.38 81 ALA A O 1
ATOM 619 N N . VAL A 1 82 ? 1.041 1.123 14.766 1.00 95.56 82 VAL A N 1
ATOM 620 C CA . VAL A 1 82 ? 1.985 0.207 14.122 1.00 95.56 82 VAL A CA 1
ATOM 621 C C . VAL A 1 82 ? 3.095 0.988 13.434 1.00 95.56 82 VAL A C 1
ATOM 623 O O . VAL A 1 82 ? 2.854 1.987 12.754 1.00 95.56 82 VAL A O 1
ATOM 626 N N . ARG A 1 83 ? 4.328 0.518 13.607 1.00 96.38 83 ARG A N 1
ATOM 627 C CA . ARG A 1 83 ? 5.511 1.002 12.908 1.00 96.38 83 ARG A CA 1
ATOM 628 C C . ARG A 1 83 ? 5.849 0.034 11.781 1.00 96.38 83 ARG A C 1
ATOM 630 O O . ARG A 1 83 ? 6.140 -1.140 12.009 1.00 96.38 83 ARG A O 1
ATOM 637 N N . LEU A 1 84 ? 5.791 0.546 10.557 1.00 95.00 84 LEU A N 1
ATOM 638 C CA . LEU A 1 84 ? 5.987 -0.225 9.333 1.00 95.00 84 LEU A CA 1
ATOM 639 C C . LEU A 1 84 ? 7.361 0.047 8.737 1.00 95.00 84 LEU A C 1
ATOM 641 O O . LEU A 1 84 ? 7.815 1.193 8.704 1.00 95.00 84 LEU A O 1
ATOM 645 N N . LYS A 1 85 ? 7.972 -0.996 8.183 1.00 95.56 85 LYS A N 1
ATOM 646 C CA . LYS A 1 85 ? 9.214 -0.906 7.427 1.00 95.56 85 LYS A CA 1
ATOM 647 C C . LYS A 1 85 ? 8.996 -1.410 6.009 1.00 95.56 85 LYS A C 1
ATOM 649 O O . LYS A 1 85 ? 8.666 -2.572 5.795 1.00 95.56 85 LYS A O 1
ATOM 654 N N . PHE A 1 86 ? 9.211 -0.532 5.035 1.00 95.25 86 PHE A N 1
ATOM 655 C CA . PHE A 1 86 ? 9.158 -0.890 3.622 1.00 95.25 86 PHE A CA 1
ATOM 656 C C . PHE A 1 86 ? 10.563 -1.188 3.109 1.00 95.25 86 PHE A C 1
ATOM 658 O O . PHE A 1 86 ? 11.467 -0.357 3.190 1.00 95.25 86 PHE A O 1
ATOM 665 N N . HIS A 1 87 ? 10.735 -2.383 2.566 1.00 95.06 87 HIS A N 1
ATOM 666 C CA . HIS A 1 87 ? 11.971 -2.848 1.969 1.00 95.06 87 HIS A CA 1
ATOM 667 C C . HIS A 1 87 ? 11.869 -2.730 0.454 1.00 95.06 87 HIS A C 1
ATOM 669 O O . HIS A 1 87 ? 11.054 -3.420 -0.151 1.00 95.06 87 HIS A O 1
ATOM 675 N N . LEU A 1 88 ? 12.707 -1.891 -0.155 1.00 93.00 88 LEU A N 1
ATOM 676 C CA . LEU A 1 88 ? 12.947 -1.912 -1.596 1.00 93.00 88 LEU A CA 1
ATOM 677 C C . LEU A 1 88 ? 14.279 -2.603 -1.864 1.00 93.00 88 LEU A C 1
ATOM 679 O O . LEU A 1 88 ? 15.280 -2.296 -1.217 1.00 93.00 88 LEU A O 1
ATOM 683 N N . TYR A 1 89 ? 14.296 -3.526 -2.815 1.00 92.31 89 TYR A N 1
ATOM 684 C CA . TYR A 1 89 ? 15.515 -4.218 -3.216 1.00 92.31 89 TYR A CA 1
ATOM 685 C C . TYR A 1 89 ? 15.501 -4.529 -4.703 1.00 92.31 89 TYR A C 1
ATOM 687 O O . TYR A 1 89 ? 14.454 -4.725 -5.323 1.00 92.31 89 TYR A O 1
ATOM 695 N N . GLN A 1 90 ? 16.703 -4.573 -5.261 1.00 90.62 90 GLN A N 1
ATOM 696 C CA . GLN A 1 90 ? 16.931 -4.976 -6.633 1.00 90.62 90 GLN A CA 1
ATOM 697 C C . GLN A 1 90 ? 16.764 -6.488 -6.762 1.00 90.62 90 GLN A C 1
ATOM 699 O O . GLN A 1 90 ? 17.327 -7.260 -5.986 1.00 90.62 90 GLN A O 1
ATOM 704 N N . VAL A 1 91 ? 15.998 -6.909 -7.759 1.00 88.31 91 VAL A N 1
ATOM 705 C CA . VAL A 1 91 ? 15.869 -8.310 -8.156 1.00 88.31 91 VAL A CA 1
ATOM 706 C C . VAL A 1 91 ? 16.682 -8.519 -9.433 1.00 88.31 91 VAL A C 1
ATOM 708 O O . VAL A 1 91 ? 16.417 -7.893 -10.457 1.00 88.31 91 VAL A O 1
ATOM 711 N N . GLN A 1 92 ? 17.713 -9.368 -9.364 1.00 68.94 92 GLN A N 1
ATOM 712 C CA . GLN A 1 92 ? 18.425 -9.859 -10.548 1.00 68.94 92 GLN A CA 1
ATOM 713 C C . GLN A 1 92 ? 17.631 -11.027 -11.145 1.00 68.94 92 GLN A C 1
ATOM 715 O O . GLN A 1 92 ? 17.470 -12.046 -10.477 1.00 68.94 92 GLN A O 1
ATOM 720 N N . GLY A 1 93 ? 17.149 -10.890 -12.385 1.00 51.44 93 GLY A N 1
ATOM 721 C CA . GLY A 1 93 ? 16.588 -12.023 -13.132 1.00 51.44 93 GLY A CA 1
ATOM 722 C C . GLY A 1 93 ? 15.582 -11.674 -14.232 1.00 51.44 93 GLY A C 1
ATOM 723 O O . GLY A 1 93 ? 14.458 -11.301 -13.923 1.00 51.44 93 GLY A O 1
ATOM 724 N N . GLU A 1 94 ? 16.050 -11.870 -15.471 1.00 36.81 94 GLU A N 1
ATOM 725 C CA . GLU A 1 94 ? 15.398 -12.157 -16.767 1.00 36.81 94 GLU A CA 1
ATOM 726 C C . GLU A 1 94 ? 14.249 -11.262 -17.301 1.00 36.81 94 GLU A C 1
ATOM 728 O O . GLU A 1 94 ? 13.271 -10.995 -16.601 1.00 36.81 94 GLU A O 1
ATOM 733 N N . PRO A 1 95 ? 14.315 -10.818 -18.580 1.00 38.28 95 PRO A N 1
ATOM 734 C CA . PRO A 1 95 ? 13.169 -10.198 -19.231 1.00 38.28 95 PRO A CA 1
ATOM 735 C C . PRO A 1 95 ? 11.990 -11.183 -19.273 1.00 38.28 95 PRO A C 1
ATOM 737 O O . PRO A 1 95 ? 12.193 -12.376 -19.516 1.00 38.28 95 PRO A O 1
ATOM 740 N N . PRO A 1 96 ? 10.745 -10.715 -19.089 1.00 42.47 96 PRO A N 1
ATOM 741 C CA . PRO A 1 96 ? 9.579 -11.570 -19.242 1.00 42.47 96 PRO A CA 1
ATOM 742 C C . PRO A 1 96 ? 9.484 -11.993 -20.713 1.00 42.47 96 PRO A C 1
ATOM 744 O O . PRO A 1 96 ? 9.147 -11.174 -21.565 1.00 42.47 96 PRO A O 1
ATOM 747 N N . GLY A 1 97 ? 9.811 -13.250 -21.035 1.00 43.19 97 GLY A N 1
ATOM 748 C CA . GLY A 1 97 ? 9.542 -13.774 -22.380 1.00 43.19 97 GLY A CA 1
ATOM 749 C C . GLY A 1 97 ? 10.436 -14.863 -22.972 1.00 43.19 97 GLY A C 1
ATOM 750 O O . GLY A 1 97 ? 10.253 -15.150 -24.149 1.00 43.19 97 GLY A O 1
ATOM 751 N N . SER A 1 98 ? 11.356 -15.501 -22.238 1.00 43.94 98 SER A N 1
ATOM 752 C CA . SER A 1 98 ? 12.144 -16.631 -22.781 1.00 43.94 98 SER A CA 1
ATOM 753 C C . SER A 1 98 ? 11.877 -17.965 -22.072 1.00 43.94 98 SER A C 1
ATOM 755 O O . SER A 1 98 ? 12.772 -18.777 -21.877 1.00 43.94 98 SER A O 1
ATOM 757 N N . GLY A 1 99 ? 10.614 -18.204 -21.714 1.00 37.44 99 GLY A N 1
ATOM 758 C CA . GLY A 1 99 ? 10.085 -19.507 -21.297 1.00 37.44 99 GLY A CA 1
ATOM 759 C C . GLY A 1 99 ? 9.110 -20.060 -22.335 1.00 37.44 99 GLY A C 1
ATOM 760 O O . GLY A 1 99 ? 8.007 -20.469 -21.995 1.00 37.44 99 GLY A O 1
ATOM 761 N N . GLY A 1 100 ? 9.469 -19.976 -23.616 1.00 37.88 100 GLY A N 1
ATOM 762 C CA . GLY A 1 100 ? 8.696 -20.545 -24.715 1.00 37.88 100 GLY A CA 1
ATOM 763 C C . GLY A 1 100 ? 8.929 -22.046 -24.849 1.00 37.88 100 GLY A C 1
ATOM 764 O O . GLY A 1 100 ? 9.421 -22.488 -25.882 1.00 37.88 100 GLY A O 1
ATOM 765 N N . GLU A 1 101 ? 8.573 -22.839 -23.839 1.00 39.62 101 GLU A N 1
ATOM 766 C CA . GLU A 1 101 ? 8.174 -24.216 -24.128 1.00 39.62 101 GLU A CA 1
ATOM 767 C C . GLU A 1 101 ? 6.762 -24.140 -24.705 1.00 39.62 101 GLU A C 1
ATOM 769 O O . GLU A 1 101 ? 5.779 -23.903 -24.002 1.00 39.62 101 GLU A O 1
ATOM 774 N N . ALA A 1 102 ? 6.676 -24.263 -26.030 1.00 46.78 102 ALA A N 1
ATOM 775 C CA . ALA A 1 102 ? 5.409 -24.493 -26.698 1.00 46.78 102 ALA A CA 1
ATOM 776 C C . ALA A 1 102 ? 4.714 -25.686 -26.012 1.00 46.78 102 ALA A C 1
ATOM 778 O O . ALA A 1 102 ? 5.355 -26.729 -25.841 1.00 46.78 102 ALA A O 1
ATOM 779 N N . PRO A 1 103 ? 3.435 -25.575 -25.611 1.00 56.56 103 PRO A N 1
ATOM 780 C CA . PRO A 1 103 ? 2.716 -26.735 -25.113 1.00 56.56 103 PRO A CA 1
ATOM 781 C C . PRO A 1 103 ? 2.741 -27.818 -26.203 1.00 56.56 103 PRO A C 1
ATOM 783 O O . PRO A 1 103 ? 2.595 -27.489 -27.387 1.00 56.56 103 PRO A O 1
ATOM 786 N N . PRO A 1 104 ? 2.947 -29.101 -25.856 1.00 51.75 104 PRO A N 1
ATOM 787 C CA . PRO A 1 104 ? 2.860 -30.161 -26.844 1.00 51.75 104 PRO A CA 1
ATOM 788 C C . PRO A 1 104 ? 1.469 -30.100 -27.480 1.00 51.75 104 PRO A C 1
ATOM 790 O O . PRO A 1 104 ? 0.462 -30.039 -26.773 1.00 51.75 104 PRO A O 1
ATOM 793 N N . ASN A 1 105 ? 1.431 -30.069 -28.817 1.00 47.31 105 ASN A N 1
ATOM 794 C CA . ASN A 1 105 ? 0.198 -30.106 -29.600 1.00 47.31 105 ASN A CA 1
ATOM 795 C C . ASN A 1 105 ? -0.783 -31.126 -28.994 1.00 47.31 105 ASN A C 1
ATOM 797 O O . ASN A 1 105 ? -0.383 -32.278 -28.789 1.00 47.31 105 ASN A O 1
ATOM 801 N N . PRO A 1 106 ? -2.054 -30.764 -28.740 1.00 48.91 106 PRO A N 1
ATOM 802 C CA . PRO A 1 106 ? -3.038 -31.752 -28.346 1.00 48.91 106 PRO A CA 1
ATOM 803 C C . PRO A 1 106 ? -3.191 -32.758 -29.489 1.00 48.91 106 PRO A C 1
ATOM 805 O O . PRO A 1 106 ? -3.552 -32.414 -30.615 1.00 48.91 106 PRO A O 1
ATOM 808 N N . VAL A 1 107 ? -2.863 -34.014 -29.191 1.00 47.31 107 VAL A N 1
ATOM 809 C CA . VAL A 1 107 ? -3.132 -35.162 -30.055 1.00 47.31 107 VAL A CA 1
ATOM 810 C C . VAL A 1 107 ? -4.637 -35.192 -30.295 1.00 47.31 107 VAL A C 1
ATOM 812 O O . VAL A 1 107 ? -5.400 -35.416 -29.361 1.00 47.31 107 VAL A O 1
ATOM 815 N N . VAL A 1 108 ? -5.056 -34.931 -31.532 1.00 50.72 108 VAL A N 1
ATOM 816 C CA . VAL A 1 108 ? -6.449 -35.043 -31.974 1.00 50.72 108 VAL A CA 1
ATOM 817 C C . VAL A 1 108 ? -6.842 -36.524 -31.947 1.00 50.72 108 VAL A C 1
ATOM 819 O O . VAL A 1 108 ? -6.272 -37.299 -32.719 1.00 50.72 108 VAL A O 1
ATOM 822 N N . PRO A 1 109 ? -7.806 -36.959 -31.119 1.00 45.00 109 PRO A N 1
ATOM 823 C CA . PRO A 1 109 ? -8.422 -38.263 -31.289 1.00 45.00 109 PRO A CA 1
ATOM 824 C C . PRO A 1 109 ? -9.464 -38.147 -32.407 1.00 45.00 109 PRO A C 1
ATOM 826 O O . PRO A 1 109 ? -10.401 -37.352 -32.325 1.00 45.00 109 PRO A O 1
ATOM 829 N N . SER A 1 110 ? -9.289 -38.925 -33.472 1.00 40.50 110 SER A N 1
ATOM 830 C CA . SER A 1 110 ? -10.256 -39.061 -34.562 1.00 40.50 110 SER A CA 1
ATOM 831 C C . SER A 1 110 ? -11.616 -39.514 -34.019 1.00 40.50 110 SER A C 1
ATOM 833 O O . SER A 1 110 ? -11.700 -40.566 -33.390 1.00 40.50 110 SER A O 1
ATOM 835 N N . TYR A 1 111 ? -12.674 -38.746 -34.289 1.00 42.16 111 TYR A N 1
ATOM 836 C CA . TYR A 1 111 ? -14.070 -39.118 -34.037 1.00 42.16 111 TYR A CA 1
ATOM 837 C C . TYR A 1 111 ? -14.494 -40.309 -34.916 1.00 42.16 111 TYR A C 1
ATOM 839 O O . TYR A 1 111 ? -14.357 -40.232 -36.140 1.00 42.16 111 TYR A O 1
ATOM 847 N N . PRO A 1 112 ? -15.138 -41.340 -34.346 1.00 44.50 112 PRO A N 1
ATOM 848 C CA . PRO A 1 112 ? -16.141 -42.113 -35.053 1.00 44.50 112 PRO A CA 1
ATOM 849 C C . PRO A 1 112 ? -17.495 -41.950 -34.352 1.00 44.50 112 PRO A C 1
ATOM 851 O O . PRO A 1 112 ? -17.655 -42.321 -33.193 1.00 44.50 112 PRO A O 1
ATOM 854 N N . GLY A 1 113 ? -18.487 -41.445 -35.083 1.00 38.09 113 GLY A N 1
ATOM 855 C CA . GLY A 1 113 ? -19.887 -41.521 -34.667 1.00 38.09 113 GLY A CA 1
ATOM 856 C C . GLY A 1 113 ? -20.433 -40.218 -34.103 1.00 38.09 113 GLY A C 1
ATOM 857 O O . GLY A 1 113 ? -20.365 -39.951 -32.912 1.00 38.09 113 GLY A O 1
ATOM 858 N N . GLN A 1 114 ? -21.021 -39.440 -34.999 1.00 45.47 114 GLN A N 1
ATOM 859 C CA . GLN A 1 114 ? -22.044 -38.444 -34.715 1.00 45.47 114 GLN A CA 1
ATOM 860 C C . GLN A 1 114 ? -23.336 -39.164 -34.280 1.00 45.47 114 GLN A C 1
ATOM 862 O O . GLN A 1 114 ? -23.767 -40.072 -34.994 1.00 45.47 114 GLN A O 1
ATOM 867 N N . PRO A 1 115 ? -23.976 -38.761 -33.171 1.00 46.19 115 PRO A N 1
ATOM 868 C CA . PRO A 1 115 ? -25.414 -38.938 -32.999 1.00 46.19 115 PRO A CA 1
ATOM 869 C C . PRO A 1 115 ? -26.118 -37.576 -33.013 1.00 46.19 115 PRO A C 1
ATOM 871 O O . PRO A 1 115 ? -25.664 -36.616 -32.396 1.00 46.19 115 PRO A O 1
ATOM 874 N N . GLU A 1 116 ? -27.214 -37.511 -33.761 1.00 40.00 116 GLU A N 1
ATOM 875 C CA . GLU A 1 116 ? -28.108 -36.360 -33.905 1.00 40.00 116 GLU A CA 1
ATOM 876 C C . GLU A 1 116 ? -28.811 -36.001 -32.574 1.00 40.00 116 GLU A C 1
ATOM 878 O O . GLU A 1 116 ? -29.209 -36.882 -31.815 1.00 40.00 116 GLU A O 1
ATOM 883 N N . GLU A 1 117 ? -28.998 -34.705 -32.312 1.00 37.62 117 GLU A N 1
ATOM 884 C CA . GLU A 1 117 ? -29.962 -34.144 -31.342 1.00 37.62 117 GLU A CA 1
ATOM 885 C C . GLU A 1 117 ? -31.311 -33.861 -32.051 1.00 37.62 117 GLU A C 1
ATOM 887 O O . GLU A 1 117 ? -31.296 -33.591 -33.254 1.00 37.62 117 GLU A O 1
ATOM 892 N N . PRO A 1 118 ? -32.449 -33.668 -31.347 1.00 46.53 118 PRO A N 1
ATOM 893 C CA . PRO A 1 118 ? -33.101 -34.470 -30.301 1.00 46.53 118 PRO A CA 1
ATOM 894 C C . PRO A 1 118 ? -34.603 -34.717 -30.658 1.00 46.53 118 PRO A C 1
ATOM 896 O O . PRO A 1 118 ? -35.075 -34.287 -31.714 1.00 46.53 118 PRO A O 1
ATOM 899 N N . PRO A 1 119 ? -35.417 -35.336 -29.779 1.00 39.25 119 PRO A N 1
ATOM 900 C CA . PRO A 1 119 ? -36.740 -34.740 -29.563 1.00 39.25 119 PRO A CA 1
ATOM 901 C C . PRO A 1 119 ? -37.152 -34.628 -28.088 1.00 39.25 119 PRO A C 1
ATOM 903 O O . PRO A 1 119 ? -36.543 -35.202 -27.189 1.00 39.25 119 PRO A O 1
ATOM 906 N N . ALA A 1 120 ? -38.179 -33.800 -27.910 1.00 37.62 120 ALA A N 1
ATOM 907 C CA . ALA A 1 120 ? -38.634 -33.113 -26.711 1.00 37.62 120 ALA A CA 1
ATOM 908 C C . ALA A 1 120 ? -39.445 -33.945 -25.696 1.00 37.62 120 ALA A C 1
ATOM 910 O O . ALA A 1 120 ? -40.005 -34.984 -26.037 1.00 37.62 120 ALA A O 1
ATOM 911 N N . ASP A 1 121 ? -39.554 -33.330 -24.509 1.00 40.44 121 ASP A N 1
ATOM 912 C CA . ASP A 1 121 ? -40.603 -33.403 -23.478 1.00 40.44 121 ASP A CA 1
ATOM 913 C C . ASP A 1 121 ? -40.777 -34.688 -22.647 1.00 40.44 121 ASP A C 1
ATOM 915 O O . ASP A 1 121 ? -41.142 -35.738 -23.160 1.00 40.44 121 ASP A O 1
ATOM 919 N N . GLU A 1 122 ? -40.584 -34.564 -21.322 1.00 40.59 122 GLU A N 1
ATOM 920 C CA . GLU A 1 122 ? -41.662 -34.697 -20.315 1.00 40.59 122 GLU A CA 1
ATOM 921 C C . GLU A 1 122 ? -41.157 -34.430 -18.866 1.00 40.59 122 GLU A C 1
ATOM 923 O O . GLU A 1 122 ? -40.225 -35.065 -18.378 1.00 40.59 122 GLU A O 1
ATOM 928 N N . ASP A 1 123 ? -41.790 -33.443 -18.215 1.00 35.44 123 ASP A N 1
ATOM 929 C CA . ASP A 1 123 ? -42.106 -33.270 -16.780 1.00 35.44 123 ASP A CA 1
ATOM 930 C C . ASP A 1 123 ? -41.188 -33.814 -15.657 1.00 35.44 123 ASP A C 1
ATOM 932 O O . ASP A 1 123 ? -41.133 -35.016 -15.408 1.00 35.44 123 ASP A O 1
ATOM 936 N N . ASN A 1 124 ? -40.619 -32.909 -14.832 1.00 39.66 124 ASN A N 1
ATOM 937 C CA . ASN A 1 124 ? -40.998 -32.640 -13.413 1.00 39.66 124 ASN A CA 1
ATOM 938 C C . ASN A 1 124 ? -40.018 -31.635 -12.728 1.00 39.66 124 ASN A C 1
ATOM 940 O O . ASN A 1 124 ? -38.915 -31.422 -13.229 1.00 39.66 124 ASN A O 1
ATOM 944 N N . PRO A 1 125 ? -40.360 -30.978 -11.592 1.00 43.91 125 PRO A N 1
ATOM 945 C CA . PRO A 1 125 ? -40.192 -29.538 -11.418 1.00 43.91 125 PRO A CA 1
ATOM 946 C C . PRO A 1 125 ? -39.236 -29.222 -10.252 1.00 43.91 125 PRO A C 1
ATOM 948 O O . PRO A 1 125 ? -39.533 -29.460 -9.083 1.00 43.91 125 PRO A O 1
ATOM 951 N N . GLY A 1 126 ? -38.075 -28.650 -10.549 1.00 35.12 126 GLY A N 1
ATOM 952 C CA . GLY A 1 126 ? -37.045 -28.361 -9.549 1.00 35.12 126 GLY A CA 1
ATOM 953 C C . GLY A 1 126 ? -36.801 -26.872 -9.345 1.00 35.12 126 GLY A C 1
ATOM 954 O O . GLY A 1 126 ? -35.765 -26.385 -9.768 1.00 35.12 126 GLY A O 1
ATOM 955 N N . SER A 1 127 ? -37.754 -26.173 -8.720 1.00 38.34 127 SER A N 1
ATOM 956 C CA . SER A 1 127 ? -37.560 -24.975 -7.881 1.00 38.34 127 SER A CA 1
ATOM 957 C C . SER A 1 127 ? -36.275 -24.157 -8.123 1.00 38.34 127 SER A C 1
ATOM 959 O O . SER A 1 127 ? -35.275 -24.344 -7.426 1.00 38.34 127 SER A O 1
ATOM 961 N N . TYR A 1 128 ? -36.328 -23.167 -9.017 1.00 43.25 128 TYR A N 1
ATOM 962 C CA . TYR A 1 128 ? -35.386 -22.048 -8.966 1.00 43.25 128 TYR A CA 1
ATOM 963 C C . TYR A 1 128 ? -35.723 -21.213 -7.730 1.00 43.25 128 TYR A C 1
ATOM 965 O O . TYR A 1 128 ? -36.646 -20.402 -7.745 1.00 43.25 128 TYR A O 1
ATOM 973 N N . ALA A 1 129 ? -35.014 -21.486 -6.636 1.00 43.12 129 ALA A N 1
ATOM 974 C CA . ALA A 1 129 ? -35.002 -20.614 -5.478 1.00 43.12 129 ALA A CA 1
ATOM 975 C C . ALA A 1 129 ? -34.392 -19.273 -5.904 1.00 43.12 129 ALA A C 1
ATOM 977 O O . ALA A 1 129 ? -33.214 -19.186 -6.255 1.00 43.12 129 ALA A O 1
ATOM 978 N N . ASP A 1 130 ? -35.253 -18.265 -5.920 1.00 49.25 130 ASP A N 1
ATOM 979 C CA . ASP A 1 130 ? -34.935 -16.846 -5.983 1.00 49.25 130 ASP A CA 1
ATOM 980 C C . ASP A 1 130 ? -33.870 -16.524 -4.915 1.00 49.25 130 ASP A C 1
ATOM 982 O O . ASP A 1 130 ? -34.067 -16.879 -3.746 1.00 49.25 130 ASP A O 1
ATOM 986 N N . PRO A 1 131 ? -32.716 -15.925 -5.254 1.00 52.38 131 PRO A N 1
ATOM 987 C CA . PRO A 1 131 ? -31.803 -15.446 -4.233 1.00 52.38 131 PRO A CA 1
ATOM 988 C C . PRO A 1 131 ? -32.430 -14.215 -3.568 1.00 52.38 131 PRO A C 1
ATOM 990 O O . PRO A 1 131 ? -32.249 -13.087 -4.026 1.00 52.38 131 PRO A O 1
ATOM 993 N N . GLU A 1 132 ? -33.163 -14.433 -2.471 1.00 54.94 132 GLU A N 1
ATOM 994 C CA . GLU A 1 132 ? -33.593 -13.361 -1.574 1.00 54.94 132 GLU A CA 1
ATOM 995 C C . GLU A 1 132 ? -32.363 -12.549 -1.146 1.00 54.94 132 GLU A C 1
ATOM 997 O O . GLU A 1 132 ? -31.466 -13.024 -0.444 1.00 54.94 132 GLU A O 1
ATOM 1002 N N . LEU A 1 133 ? -32.313 -11.299 -1.604 1.00 59.12 133 LEU A N 1
ATOM 1003 C CA . LEU A 1 133 ? -31.355 -10.309 -1.138 1.00 59.12 133 LEU A CA 1
ATOM 1004 C C . LEU A 1 133 ? -31.514 -10.145 0.383 1.00 59.12 133 LEU A C 1
ATOM 1006 O O . LEU A 1 133 ? -32.648 -10.040 0.859 1.00 59.12 133 LEU A O 1
ATOM 1010 N N . PRO A 1 134 ? -30.422 -10.053 1.166 1.00 54.78 134 PRO A N 1
ATOM 1011 C CA . PRO A 1 134 ? -30.546 -9.741 2.577 1.00 54.78 134 PRO A CA 1
ATOM 1012 C C . PRO A 1 134 ? -31.172 -8.353 2.720 1.00 54.78 134 PRO A C 1
ATOM 1014 O O . PRO A 1 134 ? -30.618 -7.338 2.293 1.00 54.78 134 PRO A O 1
ATOM 1017 N N . VAL A 1 135 ? -32.352 -8.318 3.331 1.00 58.16 135 VAL A N 1
ATOM 1018 C CA . VAL A 1 135 ? -33.002 -7.083 3.746 1.00 58.16 135 VAL A CA 1
ATOM 1019 C C . VAL A 1 135 ? -32.164 -6.515 4.887 1.00 58.16 135 VAL A C 1
ATOM 1021 O O . VAL A 1 135 ? -32.328 -6.901 6.043 1.00 58.16 135 VAL A O 1
ATOM 1024 N N . THR A 1 136 ? -31.243 -5.602 4.582 1.00 53.84 136 THR A N 1
ATOM 1025 C CA . THR A 1 136 ? -30.560 -4.789 5.599 1.00 53.84 136 THR A CA 1
ATOM 1026 C C . THR A 1 13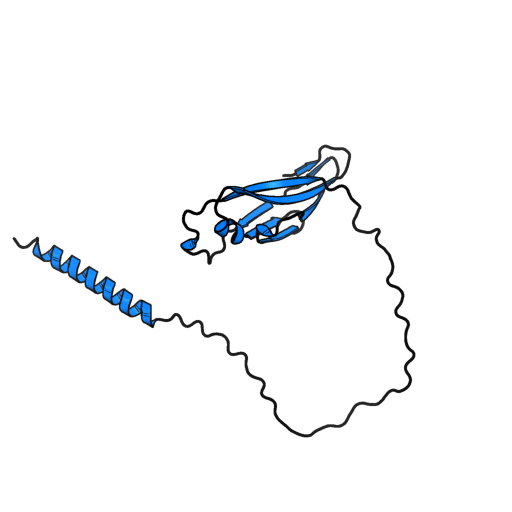6 ? -31.555 -3.767 6.147 1.00 53.84 136 THR A C 1
ATOM 1028 O O . THR A 1 136 ? -31.486 -2.571 5.876 1.00 53.84 136 THR A O 1
ATOM 1031 N N . GLY A 1 137 ? -32.544 -4.258 6.889 1.00 52.75 137 GLY A N 1
ATOM 1032 C CA . GLY A 1 137 ? -33.364 -3.448 7.765 1.00 52.75 137 GLY A CA 1
ATOM 1033 C C . GLY A 1 137 ? -32.538 -3.124 8.999 1.00 52.75 137 GLY A C 1
ATOM 1034 O O . GLY A 1 137 ? -32.229 -4.009 9.793 1.00 52.75 137 GLY A O 1
ATOM 1035 N N . THR A 1 138 ? -32.162 -1.858 9.159 1.00 57.50 138 THR A N 1
ATOM 1036 C CA . THR A 1 138 ? -31.662 -1.319 10.426 1.00 57.50 138 THR A CA 1
ATOM 1037 C C . THR A 1 138 ? -32.608 -1.784 11.535 1.00 57.50 138 THR A C 1
ATOM 1039 O O . THR A 1 138 ? -33.790 -1.444 11.494 1.00 57.50 138 THR A O 1
ATOM 1042 N N . GLN A 1 139 ? -32.136 -2.588 12.493 1.00 58.38 139 GLN A N 1
ATOM 1043 C CA . GLN A 1 139 ? -32.953 -3.008 13.635 1.00 58.38 139 GLN A CA 1
ATOM 1044 C C . GLN A 1 139 ? -33.293 -1.765 14.476 1.00 58.38 139 GLN A C 1
ATOM 1046 O O . GLN A 1 139 ? -32.540 -1.351 15.356 1.00 58.38 139 GLN A O 1
ATOM 1051 N N . LEU A 1 140 ? -34.427 -1.131 14.163 1.00 56.31 140 LEU A N 1
ATOM 1052 C CA . LEU A 1 140 ? -34.958 0.054 14.846 1.00 56.31 140 LEU A CA 1
ATOM 1053 C C . LEU A 1 140 ? -35.331 -0.228 16.311 1.00 56.31 140 LEU A C 1
ATOM 1055 O O . LEU A 1 140 ? -35.527 0.716 17.079 1.00 56.31 140 LEU A O 1
ATOM 1059 N N . ASP A 1 141 ? -35.373 -1.505 16.702 1.00 62.56 141 ASP A N 1
ATOM 1060 C CA . ASP A 1 141 ? -35.752 -1.960 18.039 1.00 62.56 141 ASP A CA 1
ATOM 1061 C C . ASP A 1 141 ? -34.850 -1.414 19.150 1.00 62.56 141 ASP A C 1
ATOM 1063 O O . ASP A 1 141 ? -35.326 -1.222 20.266 1.00 62.56 141 ASP A O 1
ATOM 1067 N N . LEU A 1 142 ? -33.578 -1.102 18.870 1.00 67.69 142 LEU A N 1
ATOM 1068 C CA . LEU A 1 142 ? -32.667 -0.548 19.883 1.00 67.69 142 LEU A CA 1
ATOM 1069 C C . LEU A 1 142 ? -32.564 0.985 19.837 1.00 67.69 142 LEU A C 1
ATOM 1071 O O . LEU A 1 142 ? -32.355 1.627 20.868 1.00 67.69 142 LEU A O 1
ATOM 1075 N N . LEU A 1 143 ? -32.738 1.595 18.662 1.00 77.12 143 LEU A N 1
ATOM 1076 C CA . LEU A 1 143 ? -32.570 3.042 18.488 1.00 77.12 143 LEU A CA 1
ATOM 1077 C C . LEU A 1 143 ? -33.689 3.830 19.187 1.00 77.12 143 LEU A C 1
ATOM 1079 O O . LEU A 1 143 ? -33.435 4.857 19.819 1.00 77.12 143 LEU A O 1
ATOM 1083 N N . LEU A 1 144 ? -34.924 3.329 19.105 1.00 81.56 144 LEU A N 1
ATOM 1084 C CA . LEU A 1 144 ? -36.101 3.966 19.693 1.00 81.56 144 LEU A CA 1
ATOM 1085 C C . LEU A 1 144 ? -36.072 4.011 21.238 1.00 81.56 144 LEU A C 1
ATOM 1087 O O . LEU A 1 144 ? -36.255 5.103 21.787 1.00 81.56 144 LEU A O 1
ATOM 1091 N N . PRO A 1 145 ? -35.802 2.906 21.971 1.00 85.31 145 PRO A N 1
ATOM 1092 C CA . PRO A 1 145 ? -35.695 2.969 23.428 1.00 85.31 145 PRO A CA 1
ATOM 1093 C C . PRO A 1 145 ? -34.499 3.812 23.886 1.00 85.31 145 PRO A C 1
ATOM 1095 O O . PRO A 1 145 ? -34.626 4.556 24.858 1.00 85.31 145 PRO A O 1
ATOM 1098 N N . LEU A 1 146 ? -33.365 3.775 23.173 1.00 85.50 146 LEU A N 1
ATOM 1099 C CA . LEU A 1 146 ? -32.189 4.579 23.520 1.00 85.50 146 LEU A CA 1
ATOM 1100 C C . LEU A 1 146 ? -32.460 6.086 23.365 1.00 85.50 146 LEU A C 1
ATOM 1102 O O . LEU A 1 146 ? -32.127 6.874 24.254 1.00 85.50 146 LEU A O 1
ATOM 1106 N N . GLY A 1 147 ? -33.126 6.486 22.277 1.00 87.56 147 GLY A N 1
ATOM 1107 C CA . GLY A 1 147 ? -33.542 7.872 22.052 1.00 87.56 147 GLY A CA 1
ATOM 1108 C C . GLY A 1 147 ? -34.515 8.381 23.120 1.00 87.56 147 GLY A C 1
ATOM 1109 O O . GLY A 1 147 ? -34.363 9.502 23.609 1.00 87.56 147 GLY A O 1
ATOM 1110 N N . LEU A 1 148 ? -35.469 7.546 23.549 1.00 90.94 148 LEU A N 1
ATOM 1111 C CA . LEU A 1 148 ? -36.409 7.884 24.622 1.00 90.94 148 LEU A CA 1
ATOM 1112 C C . LEU A 1 148 ? -35.689 8.106 25.962 1.00 90.94 148 LEU A C 1
ATOM 1114 O O . LEU A 1 148 ? -35.984 9.070 26.668 1.00 90.94 148 LEU A O 1
ATOM 1118 N N . ILE A 1 149 ? -34.725 7.243 26.303 1.00 93.38 149 ILE A N 1
ATOM 1119 C CA . ILE A 1 149 ? -33.941 7.359 27.541 1.00 93.38 149 ILE A CA 1
ATOM 1120 C C . ILE A 1 149 ? -33.170 8.684 27.561 1.00 93.38 149 ILE A C 1
ATOM 1122 O O . ILE A 1 149 ? -33.258 9.430 28.538 1.00 93.38 149 ILE A O 1
ATOM 1126 N N . LEU A 1 150 ? -32.468 9.018 26.474 1.00 92.06 150 LEU A N 1
ATOM 1127 C CA . LEU A 1 150 ? -31.719 10.275 26.368 1.00 92.06 150 LEU A CA 1
ATOM 1128 C C . LEU A 1 150 ? -32.637 11.502 26.463 1.00 92.06 150 LEU A C 1
ATOM 1130 O O . LEU A 1 150 ? -32.310 12.471 27.152 1.00 92.06 150 LEU A O 1
ATOM 1134 N N . PHE A 1 151 ? -33.813 11.448 25.835 1.00 92.81 151 PHE A N 1
ATOM 1135 C CA . PHE A 1 151 ? -34.806 12.519 25.911 1.00 92.81 151 PHE A CA 1
ATOM 1136 C C . PHE A 1 151 ? -35.331 12.733 27.341 1.00 92.81 151 PHE A C 1
ATOM 1138 O O . PHE A 1 151 ? -35.410 13.871 27.810 1.00 92.81 151 PHE A O 1
ATOM 1145 N N . LEU A 1 152 ? -35.632 11.653 28.069 1.00 92.81 152 LEU A N 1
ATOM 1146 C CA . LEU A 1 152 ? -36.093 11.725 29.460 1.00 92.81 152 LEU A CA 1
ATOM 1147 C C . LEU A 1 152 ? -35.018 12.286 30.399 1.00 92.81 152 LEU A C 1
ATOM 1149 O O . LEU A 1 152 ? -35.336 13.107 31.261 1.00 92.81 152 LEU A O 1
ATOM 1153 N N . ILE A 1 153 ? -33.751 11.903 30.208 1.00 92.62 153 ILE A N 1
ATOM 1154 C CA . ILE A 1 153 ? -32.619 12.473 30.955 1.00 92.62 153 ILE A CA 1
ATOM 1155 C C . ILE A 1 153 ? -32.524 13.985 30.700 1.00 92.62 153 ILE A C 1
ATOM 1157 O O . ILE A 1 153 ? -32.403 14.762 31.649 1.00 92.62 153 ILE A O 1
ATOM 1161 N N . GLY A 1 154 ? -32.665 14.420 29.444 1.00 91.56 154 GLY A N 1
ATOM 1162 C CA . GLY A 1 154 ? -32.680 15.839 29.080 1.00 91.56 154 GLY A CA 1
ATOM 1163 C C . GLY A 1 154 ? -33.792 16.630 29.779 1.00 91.56 154 GLY A C 1
ATOM 1164 O O . GLY A 1 154 ? -33.536 17.700 30.335 1.00 91.56 154 GLY A O 1
ATOM 1165 N N . LEU A 1 155 ? -35.014 16.088 29.827 1.00 90.38 155 LEU A N 1
ATOM 1166 C CA . LEU A 1 155 ? -36.131 16.714 30.547 1.00 90.38 155 LEU A CA 1
ATOM 1167 C C . LEU A 1 155 ? -35.893 16.789 32.061 1.00 90.38 155 LEU A C 1
ATOM 1169 O O . LEU A 1 155 ? -36.266 17.782 32.687 1.00 90.38 155 LEU A O 1
ATOM 1173 N N . LEU A 1 156 ? -35.258 15.775 32.652 1.00 88.69 156 LEU A N 1
ATOM 1174 C CA . LEU A 1 156 ? -34.911 15.748 34.076 1.00 88.69 156 LEU A CA 1
ATOM 1175 C C . LEU A 1 156 ? -33.900 16.841 34.437 1.00 88.69 156 LEU A C 1
ATOM 1177 O O . LEU A 1 156 ? -34.090 17.555 35.427 1.00 88.69 156 LEU A O 1
ATOM 1181 N N . ILE A 1 157 ? -32.865 17.015 33.614 1.00 87.69 157 ILE A N 1
ATOM 1182 C CA . ILE A 1 157 ? -31.856 18.067 33.792 1.00 87.69 157 ILE A CA 1
ATOM 1183 C C . ILE A 1 157 ? -32.505 19.447 33.637 1.00 87.69 157 ILE A C 1
ATOM 1185 O O . ILE A 1 157 ? -32.353 20.305 34.509 1.00 87.69 157 ILE A O 1
ATOM 1189 N N . LEU A 1 158 ? -33.305 19.649 32.585 1.00 83.81 158 LEU A N 1
ATOM 1190 C CA . LEU A 1 158 ? -33.982 20.923 32.333 1.00 83.81 158 LEU A CA 1
ATOM 1191 C C . LEU A 1 158 ? -35.005 21.271 33.430 1.00 83.81 158 LEU A C 1
ATOM 1193 O O . LEU A 1 158 ? -35.112 22.422 33.858 1.00 83.81 158 LEU A O 1
ATOM 1197 N N . GLY A 1 159 ? -35.739 20.272 33.925 1.00 76.94 159 GLY A N 1
ATOM 1198 C CA . GLY A 1 159 ? -36.676 20.421 35.036 1.00 76.94 159 GLY A CA 1
ATOM 1199 C C . GLY A 1 159 ? -35.987 20.733 36.368 1.00 76.94 159 GLY A C 1
ATOM 1200 O O . GLY A 1 159 ? -36.542 21.473 37.181 1.00 76.94 159 GLY A O 1
ATOM 1201 N N . SER A 1 160 ? -34.775 20.214 36.579 1.00 74.94 160 SER A N 1
ATOM 1202 C CA . SER A 1 160 ? -33.971 20.477 37.779 1.00 74.94 160 SER A CA 1
ATOM 1203 C C . SER A 1 160 ? -33.363 21.882 37.752 1.00 74.94 160 SER A C 1
ATOM 1205 O O . SER A 1 160 ? -33.488 22.612 38.733 1.00 74.94 160 SER A O 1
ATOM 1207 N N . ALA A 1 161 ? -32.844 22.323 36.601 1.00 68.31 161 ALA A N 1
ATOM 1208 C CA . ALA A 1 161 ? -32.318 23.679 36.415 1.00 68.31 161 ALA A CA 1
ATOM 1209 C C . ALA A 1 161 ? -33.387 24.768 36.642 1.00 68.31 161 ALA A C 1
ATOM 1211 O O . ALA A 1 161 ? -33.108 25.844 37.169 1.00 68.31 161 ALA A O 1
ATOM 1212 N N . LYS A 1 162 ? -34.652 24.481 36.308 1.00 57.28 162 LYS A N 1
ATOM 1213 C CA . LYS A 1 162 ? -35.767 25.421 36.507 1.00 57.28 162 LYS A CA 1
ATOM 1214 C C . LYS A 1 162 ? -36.192 25.571 37.976 1.00 57.28 162 LYS A C 1
ATOM 1216 O O . LYS A 1 162 ? -36.883 26.535 38.306 1.00 57.28 162 LYS A O 1
ATOM 1221 N N . LYS A 1 163 ? -35.799 24.648 38.865 1.00 58.19 163 LYS A N 1
ATOM 1222 C CA . LYS A 1 163 ? -36.096 24.736 40.307 1.00 58.19 163 LYS A CA 1
ATOM 1223 C C . LYS A 1 163 ? -35.120 25.639 41.064 1.00 58.19 163 LYS A C 1
ATOM 1225 O O . LYS A 1 163 ? -35.521 26.200 42.078 1.00 58.19 163 LYS A O 1
ATOM 1230 N N . GLU A 1 164 ? -33.901 25.838 40.566 1.00 56.66 164 GLU A N 1
ATOM 1231 C CA . GLU A 1 164 ? -32.904 26.696 41.227 1.00 56.66 164 GLU A CA 1
ATOM 1232 C C . GLU A 1 164 ? -33.136 28.199 41.015 1.00 56.66 164 GLU A C 1
ATOM 1234 O O . GLU A 1 164 ? -32.702 28.999 41.833 1.00 56.66 164 GLU A O 1
ATOM 1239 N N . GLN A 1 165 ? -33.892 28.609 39.991 1.00 56.31 165 GLN A N 1
ATOM 1240 C CA . GLN A 1 165 ? -34.201 30.030 39.751 1.00 56.31 165 GLN A CA 1
ATOM 1241 C C . GLN A 1 165 ? -35.419 30.561 40.531 1.00 56.31 165 GLN A C 1
ATOM 1243 O O . GLN A 1 165 ? -35.836 31.698 40.320 1.00 56.31 165 GLN A O 1
ATOM 1248 N N . LYS A 1 166 ? -36.033 29.748 41.400 1.00 53.06 166 LYS A N 1
ATOM 1249 C CA . LYS A 1 166 ? -37.244 30.115 42.158 1.00 53.06 166 LYS A CA 1
ATOM 1250 C C . LYS A 1 166 ? -37.043 30.209 43.675 1.00 53.06 166 LYS A C 1
ATOM 1252 O O . LYS A 1 166 ? -38.026 30.110 44.410 1.00 53.06 166 LYS A O 1
ATOM 1257 N N . LYS A 1 167 ? -35.809 30.407 44.142 1.00 45.78 167 LYS A N 1
ATOM 1258 C CA . LYS A 1 167 ? -35.519 30.666 45.556 1.00 45.78 167 LYS A CA 1
ATOM 1259 C C . LYS A 1 167 ? -34.934 32.055 45.758 1.00 45.78 167 LYS A C 1
ATOM 1261 O O . LYS A 1 167 ? -34.088 32.446 44.929 1.00 45.78 167 LYS A O 1
#